Protein AF-A0AAE0K023-F1 (afdb_monomer)

Solvent-accessible surface area (backbone atoms only — not comparable to full-atom values): 10403 Å² total; per-residue (Å²): 138,81,80,78,81,76,80,76,79,74,79,67,88,81,70,74,74,69,73,38,53,35,25,40,36,33,36,73,51,50,104,88,43,71,32,49,38,32,44,34,37,54,35,87,88,40,77,70,25,14,40,36,43,38,52,53,71,44,53,85,83,28,44,42,68,40,35,32,35,58,41,38,65,88,76,40,91,82,55,50,48,76,44,76,38,42,53,36,49,74,78,58,44,60,64,77,79,66,93,66,71,68,43,81,42,77,74,62,84,27,50,54,43,45,53,50,67,70,49,70,59,42,62,51,75,66,74,73,97,83,77,87,85,77,90,65,82,73,78,71,58,38,40,54,59,48,48,52,54,44,51,53,49,32,36,76,71,58,32,32,58,71,67,26,57,58,48,61,72,71,49,79,67,110

Secondary structure (DSSP, 8-state):
-PPPPPP-----S-S----EEEEEEEEPPBTTBPPEEEEEEE-SS-TT-EEEEEEEEETTTEEEEEEEEEE-GGG-TT--EEEEEEEEP-SSSS-------SEEE-S--SHHHHHHHHSPPPPP----TT--S---------HHHHHHHHHHHHHHTTSS-THHHHHHHHS---

Structure (mmCIF, N/CA/C/O backbone):
data_AF-A0AAE0K023-F1
#
_entry.id   AF-A0AAE0K023-F1
#
loop_
_atom_site.group_PDB
_atom_site.id
_atom_site.type_symbol
_atom_site.label_atom_id
_atom_site.label_alt_id
_atom_site.label_comp_id
_atom_site.label_asym_id
_atom_site.label_entity_id
_atom_site.label_seq_id
_atom_site.pdbx_PDB_ins_code
_atom_site.Cartn_x
_atom_site.Cartn_y
_atom_site.Cartn_z
_atom_site.occupancy
_atom_site.B_iso_or_equiv
_atom_site.auth_seq_id
_atom_site.auth_comp_id
_atom_site.auth_asym_id
_atom_site.auth_atom_id
_atom_site.pdbx_PDB_model_num
ATOM 1 N N . MET A 1 1 ? -30.324 -15.032 54.780 1.00 47.12 1 MET A N 1
ATOM 2 C CA . MET A 1 1 ? -30.433 -15.266 53.327 1.00 47.12 1 MET A CA 1
ATOM 3 C C . MET A 1 1 ? -29.722 -14.105 52.660 1.00 47.12 1 MET A C 1
ATOM 5 O O . MET A 1 1 ? -30.241 -13.001 52.716 1.00 47.12 1 MET A O 1
ATOM 9 N N . ALA A 1 2 ? -28.482 -14.308 52.215 1.00 54.31 2 ALA A N 1
ATOM 10 C CA . ALA A 1 2 ? -27.702 -13.274 51.540 1.00 54.31 2 ALA A CA 1
ATOM 11 C C . ALA A 1 2 ? -28.027 -13.334 50.043 1.00 54.31 2 ALA A C 1
ATOM 13 O O . ALA A 1 2 ? -27.989 -14.423 49.468 1.00 54.31 2 ALA A O 1
ATOM 14 N N . SER A 1 3 ? -28.407 -12.201 49.452 1.00 58.72 3 SER A N 1
ATOM 15 C CA . SER A 1 3 ? -28.603 -12.076 48.006 1.00 58.72 3 SER A CA 1
ATOM 16 C C . SER A 1 3 ? -27.298 -12.406 47.270 1.00 58.72 3 SER A C 1
ATOM 18 O O . SER A 1 3 ? -26.229 -12.052 47.776 1.00 58.72 3 SER A O 1
ATOM 20 N N . PRO A 1 4 ? -27.353 -13.086 46.113 1.00 67.12 4 PRO A N 1
ATOM 21 C CA . PRO A 1 4 ? -26.173 -13.256 45.277 1.00 67.12 4 PRO A CA 1
ATOM 22 C C . PRO A 1 4 ? -25.696 -11.882 44.771 1.00 67.12 4 PRO A C 1
ATOM 24 O O . PRO A 1 4 ? -26.535 -11.002 44.568 1.00 67.12 4 PRO A O 1
ATOM 27 N N . PRO A 1 5 ? -24.378 -11.677 44.598 1.00 63.59 5 PRO A N 1
ATOM 28 C CA . PRO A 1 5 ? -23.868 -10.482 43.938 1.00 63.59 5 PRO A CA 1
ATOM 29 C C . PRO A 1 5 ? -24.380 -10.449 42.493 1.00 63.59 5 PRO A C 1
ATOM 31 O O . PRO A 1 5 ? -24.395 -11.484 41.822 1.00 63.59 5 PRO A O 1
ATOM 34 N N . ASP A 1 6 ? -24.837 -9.277 42.051 1.00 68.94 6 ASP A N 1
ATOM 35 C CA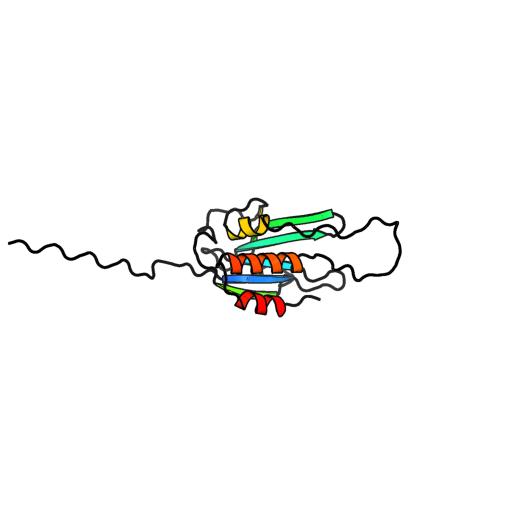 . ASP A 1 6 ? -25.206 -9.015 40.660 1.00 68.94 6 ASP A CA 1
ATOM 36 C C . ASP A 1 6 ? -24.071 -9.444 39.706 1.00 68.94 6 ASP A C 1
ATOM 38 O O . ASP A 1 6 ? -22.897 -9.277 40.053 1.00 68.94 6 ASP A O 1
ATOM 42 N N . PRO A 1 7 ? -24.382 -10.005 38.521 1.00 66.25 7 PRO A N 1
ATOM 43 C CA . PRO A 1 7 ? -23.372 -10.205 37.491 1.00 66.25 7 PRO A CA 1
ATOM 44 C C . PRO A 1 7 ? -22.817 -8.838 37.076 1.00 66.25 7 PRO A C 1
ATOM 46 O O . PRO A 1 7 ? -23.590 -7.913 36.816 1.00 66.25 7 PRO A O 1
ATOM 49 N N . ASP A 1 8 ? -21.487 -8.717 37.049 1.00 61.66 8 ASP A N 1
ATOM 50 C CA . ASP A 1 8 ? -20.784 -7.549 36.517 1.00 61.66 8 ASP A CA 1
ATOM 51 C C . ASP A 1 8 ? -21.399 -7.110 35.172 1.00 61.66 8 ASP A C 1
ATOM 53 O O . ASP A 1 8 ? -21.752 -7.974 34.360 1.00 61.66 8 ASP A O 1
ATOM 57 N N . PRO A 1 9 ? -21.544 -5.796 34.913 1.00 61.88 9 PRO A N 1
ATOM 58 C CA . PRO A 1 9 ? -21.967 -5.327 33.602 1.00 61.88 9 PRO A CA 1
ATOM 59 C C . PRO A 1 9 ? -20.972 -5.831 32.548 1.00 61.88 9 PRO A C 1
ATOM 61 O O . PRO A 1 9 ? -19.761 -5.670 32.711 1.00 61.88 9 PRO A O 1
ATOM 64 N N . ASP A 1 10 ? -21.500 -6.464 31.495 1.00 57.81 10 ASP A N 1
ATOM 65 C CA . ASP A 1 10 ? -20.760 -6.828 30.283 1.00 57.81 10 ASP A CA 1
ATOM 66 C C . ASP A 1 10 ? -19.818 -5.680 29.874 1.00 57.81 10 ASP A C 1
ATOM 68 O O . ASP A 1 10 ? -20.239 -4.519 29.902 1.00 57.81 10 ASP A O 1
ATOM 72 N N . PRO A 1 11 ? -18.557 -5.959 29.492 1.00 54.62 11 PRO A N 1
ATOM 73 C CA . PRO A 1 11 ? -17.693 -4.919 28.956 1.00 54.62 11 PRO A CA 1
ATOM 74 C C . PRO A 1 11 ? -18.341 -4.343 27.691 1.00 54.62 11 PRO A C 1
ATOM 76 O O . PRO A 1 11 ? -18.660 -5.088 26.763 1.00 54.62 11 PRO A O 1
ATOM 79 N N . ASP A 1 12 ? -18.537 -3.023 27.662 1.00 46.97 12 ASP A N 1
ATOM 80 C CA . ASP A 1 12 ? -19.019 -2.293 26.490 1.00 46.97 12 ASP A CA 1
ATOM 81 C C . ASP A 1 12 ? -18.265 -2.748 25.213 1.00 46.97 12 ASP A C 1
ATOM 83 O O . ASP A 1 12 ? -17.024 -2.780 25.205 1.00 46.97 12 ASP A O 1
ATOM 87 N N . PRO A 1 13 ? -18.972 -3.085 24.112 1.00 54.62 13 PRO A N 1
ATOM 88 C CA . PRO A 1 13 ? -18.344 -3.530 22.864 1.00 54.62 13 PRO A CA 1
ATOM 89 C C . PRO A 1 13 ? -17.531 -2.425 22.172 1.00 54.62 13 PRO A C 1
ATOM 91 O O . PRO A 1 13 ? -16.776 -2.704 21.244 1.00 54.62 13 PRO A O 1
ATOM 94 N N . ASP A 1 14 ? -17.608 -1.186 22.655 1.00 47.41 14 ASP A N 1
ATOM 95 C CA . ASP A 1 14 ? -16.833 -0.041 22.180 1.00 47.41 14 ASP A CA 1
ATOM 96 C C . ASP A 1 14 ? -15.423 0.008 22.800 1.00 47.41 14 ASP A C 1
ATOM 98 O O . ASP A 1 14 ? -14.857 1.072 23.058 1.00 47.41 14 ASP A O 1
ATOM 102 N N . THR A 1 15 ? -14.812 -1.150 23.061 1.00 44.62 15 THR A N 1
ATOM 103 C CA . THR A 1 15 ? -13.407 -1.212 23.475 1.00 44.62 15 THR A CA 1
ATOM 104 C C . THR A 1 15 ? -12.516 -1.039 22.246 1.00 44.62 15 THR A C 1
ATOM 106 O O . THR A 1 15 ? -12.000 -1.991 21.672 1.00 44.62 15 THR A O 1
ATOM 109 N N . ASN A 1 16 ? -12.329 0.222 21.858 1.00 45.34 16 ASN A N 1
ATOM 110 C CA . ASN A 1 16 ? -11.119 0.723 21.210 1.00 45.34 16 ASN A CA 1
ATOM 111 C C . ASN A 1 16 ? -10.666 -0.031 19.942 1.00 45.34 16 ASN A C 1
ATOM 113 O O . ASN A 1 16 ? -9.477 -0.315 19.780 1.00 45.34 16 ASN A O 1
ATOM 117 N N . SER A 1 17 ? -11.594 -0.306 19.021 1.00 48.78 17 SER A N 1
ATOM 118 C CA . SER A 1 17 ? -11.216 -0.547 17.625 1.00 48.78 17 SER A CA 1
ATOM 119 C C . SER A 1 17 ? -10.655 0.769 17.095 1.00 48.78 17 SER A C 1
ATOM 121 O O . SER A 1 17 ? -11.395 1.707 16.810 1.00 48.78 17 SER A O 1
ATOM 123 N N . LEU A 1 18 ? -9.330 0.902 17.062 1.00 60.91 18 LEU A N 1
ATOM 124 C CA . LEU A 1 18 ? -8.686 2.010 16.369 1.00 60.91 18 LEU A CA 1
ATOM 125 C C . LEU A 1 18 ? -8.928 1.783 14.876 1.00 60.91 18 LEU A C 1
ATOM 127 O O . LEU A 1 18 ? -8.088 1.197 14.203 1.00 60.91 18 LEU A O 1
ATOM 131 N N . ASP A 1 19 ? -10.090 2.207 14.383 1.00 68.00 19 ASP A N 1
ATOM 132 C CA . ASP A 1 19 ? -10.468 2.149 12.975 1.00 68.00 19 ASP A CA 1
ATOM 133 C C . ASP A 1 19 ? -9.414 2.893 12.146 1.00 68.00 19 ASP A C 1
ATOM 135 O O . ASP A 1 19 ? -9.406 4.125 12.046 1.00 68.00 19 ASP A O 1
ATOM 139 N N . ARG A 1 20 ? -8.463 2.147 11.575 1.00 79.56 20 ARG A N 1
ATOM 140 C CA . ARG A 1 20 ? -7.376 2.720 10.779 1.00 79.56 20 ARG A CA 1
ATOM 141 C C . ARG A 1 20 ? -7.747 2.692 9.320 1.00 79.56 20 ARG A C 1
ATOM 143 O O . ARG A 1 20 ? -8.117 1.661 8.784 1.00 79.56 20 ARG A O 1
ATOM 150 N N . LYS A 1 21 ? -7.588 3.818 8.642 1.00 87.69 21 LYS A N 1
ATOM 151 C CA . LYS A 1 21 ? -7.865 3.906 7.210 1.00 87.69 21 LYS A CA 1
ATOM 152 C C . LYS A 1 21 ? -6.664 3.439 6.396 1.00 87.69 21 LYS A C 1
ATOM 154 O O . LYS A 1 21 ? -5.539 3.845 6.671 1.00 87.69 21 LYS A O 1
ATOM 159 N N . ALA A 1 22 ? -6.904 2.629 5.377 1.00 90.12 22 ALA A N 1
ATOM 160 C CA . ALA A 1 22 ? -5.935 2.323 4.338 1.00 90.12 22 ALA A CA 1
ATOM 161 C C . ALA A 1 22 ? -6.087 3.314 3.182 1.00 90.12 22 ALA A C 1
ATOM 163 O O . ALA A 1 22 ? -7.203 3.687 2.813 1.00 90.12 22 ALA A O 1
ATOM 164 N N . TYR A 1 23 ? -4.975 3.704 2.569 1.00 92.25 23 TYR A N 1
ATOM 165 C CA . TYR A 1 23 ? -4.972 4.604 1.422 1.00 92.25 23 TYR A CA 1
ATOM 166 C C . TYR A 1 23 ? -4.115 4.043 0.296 1.00 92.25 23 TYR A C 1
ATOM 168 O O . TYR A 1 23 ? -3.013 3.549 0.514 1.00 92.25 23 TYR A O 1
ATOM 176 N N . LEU A 1 24 ? -4.587 4.197 -0.930 1.00 91.50 24 LEU A N 1
ATOM 177 C CA . LEU A 1 24 ? -3.768 4.109 -2.121 1.00 91.50 24 LEU A CA 1
ATOM 178 C C . LEU A 1 24 ? -2.997 5.420 -2.281 1.00 91.50 24 LEU A C 1
ATOM 180 O O . LEU A 1 24 ? -3.589 6.499 -2.338 1.00 91.50 24 LEU A O 1
ATOM 184 N N . VAL A 1 25 ? -1.679 5.314 -2.405 1.00 89.69 25 VAL A N 1
ATOM 185 C CA . VAL A 1 25 ? -0.795 6.413 -2.791 1.00 89.69 25 VAL A CA 1
ATOM 186 C C . VAL A 1 25 ? -0.405 6.204 -4.247 1.00 89.69 25 VAL A C 1
ATOM 188 O O . VAL A 1 25 ? 0.349 5.287 -4.573 1.00 89.69 25 VAL A O 1
ATOM 191 N N . ALA A 1 26 ? -0.925 7.060 -5.123 1.00 87.75 26 ALA A N 1
ATOM 192 C CA . ALA A 1 26 ? -0.599 7.071 -6.540 1.00 87.75 26 ALA A CA 1
ATOM 193 C C . ALA A 1 26 ? 0.359 8.229 -6.846 1.00 87.75 26 ALA A C 1
ATOM 195 O O . ALA A 1 26 ? -0.011 9.407 -6.838 1.00 87.75 26 ALA A O 1
ATOM 196 N N . PHE A 1 27 ? 1.611 7.888 -7.135 1.00 83.75 27 PHE A N 1
ATOM 197 C CA . PHE A 1 27 ? 2.598 8.823 -7.657 1.00 83.75 27 PHE A CA 1
ATOM 198 C C . PHE A 1 27 ? 2.3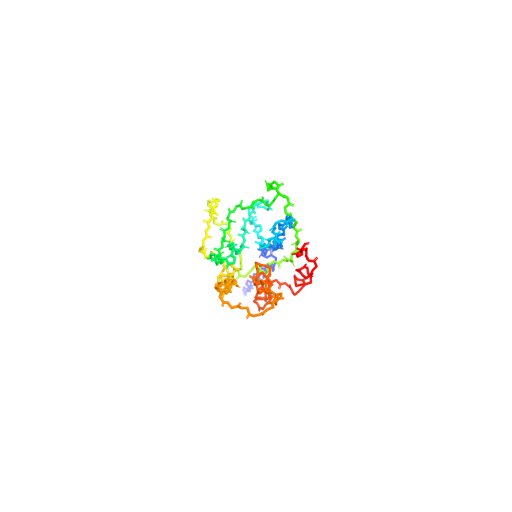01 9.040 -9.137 1.00 83.75 27 PHE A C 1
ATOM 200 O O . PHE A 1 27 ? 2.443 8.116 -9.942 1.00 83.75 27 PHE A O 1
ATOM 207 N N . LEU A 1 28 ? 1.833 10.245 -9.468 1.00 74.38 28 LEU A N 1
ATOM 208 C CA . LEU A 1 28 ? 1.333 10.557 -10.800 1.00 74.38 28 LEU A CA 1
ATOM 209 C C . LEU A 1 28 ? 2.407 10.333 -11.877 1.00 74.38 28 LEU A C 1
ATOM 211 O O . LEU A 1 28 ? 3.596 10.564 -11.629 1.00 74.38 28 LEU A O 1
ATOM 215 N N . PRO A 1 29 ? 1.986 9.876 -13.065 1.00 64.50 29 PRO A N 1
ATOM 216 C CA . PRO A 1 29 ? 2.899 9.514 -14.129 1.00 64.50 29 PRO A CA 1
ATOM 217 C C . PRO A 1 29 ? 3.673 10.743 -14.592 1.00 64.50 29 PRO A C 1
ATOM 219 O O . PRO A 1 29 ? 3.134 11.835 -14.780 1.00 64.50 29 PRO A O 1
ATOM 222 N N . SER A 1 30 ? 4.970 10.541 -14.785 1.00 63.03 30 SER A N 1
ATOM 223 C CA . SER A 1 30 ? 5.804 11.492 -15.510 1.00 63.03 30 SER A CA 1
ATOM 224 C C . SER A 1 30 ? 5.861 11.050 -16.974 1.00 63.03 30 SER A C 1
ATOM 226 O O . SER A 1 30 ? 5.658 9.868 -17.253 1.00 63.03 30 SER A O 1
ATOM 228 N N . PRO A 1 31 ? 6.211 11.929 -17.928 1.00 58.94 31 PRO A N 1
ATOM 229 C CA . PRO A 1 31 ? 6.307 11.559 -19.345 1.00 58.94 31 PRO A CA 1
ATOM 230 C C . PRO A 1 31 ? 7.223 10.354 -19.627 1.00 58.94 31 PRO A C 1
ATOM 232 O O . PRO A 1 31 ? 7.155 9.766 -20.702 1.00 58.94 31 PRO A O 1
ATOM 235 N N . MET A 1 32 ? 8.103 10.012 -18.680 1.00 55.34 32 MET A N 1
ATOM 236 C CA . MET A 1 32 ? 9.085 8.938 -18.800 1.00 55.34 32 MET A CA 1
ATOM 237 C C . MET A 1 32 ? 8.721 7.660 -18.034 1.00 55.34 32 MET A C 1
ATOM 239 O O . MET A 1 32 ? 9.322 6.626 -18.316 1.00 55.34 32 MET A O 1
ATOM 243 N N . PHE A 1 33 ? 7.764 7.690 -17.096 1.00 60.22 33 PHE A N 1
ATOM 244 C CA . PHE A 1 33 ? 7.473 6.538 -16.235 1.00 60.22 33 PHE A CA 1
ATOM 245 C C . PHE A 1 33 ? 5.981 6.419 -15.889 1.00 60.22 33 PHE A C 1
ATOM 247 O O . PHE A 1 33 ? 5.361 7.430 -15.546 1.00 60.22 33 PHE A O 1
ATOM 254 N N . PRO A 1 34 ? 5.413 5.195 -15.924 1.00 66.06 34 PRO A N 1
ATOM 255 C CA . PRO A 1 34 ? 4.043 4.945 -15.483 1.00 66.06 34 PRO A CA 1
ATOM 256 C C . PRO A 1 34 ? 3.863 5.287 -14.000 1.00 66.06 34 PRO A C 1
ATOM 258 O O . PRO A 1 34 ? 4.831 5.322 -13.237 1.00 66.06 34 PRO A O 1
ATOM 261 N N . ALA A 1 35 ? 2.611 5.505 -13.592 1.00 71.88 35 ALA A N 1
ATOM 262 C CA . ALA A 1 35 ? 2.279 5.828 -12.211 1.00 71.88 35 ALA A CA 1
ATOM 263 C C . ALA A 1 35 ? 2.745 4.712 -11.259 1.00 71.88 35 ALA A C 1
ATOM 265 O O . ALA A 1 35 ? 2.430 3.535 -11.477 1.00 71.88 35 ALA A O 1
ATOM 266 N N . HIS A 1 36 ? 3.481 5.084 -10.208 1.00 82.62 36 HIS A N 1
ATOM 267 C CA . HIS A 1 36 ? 3.855 4.157 -9.137 1.00 82.62 36 HIS A CA 1
ATOM 268 C C . HIS A 1 36 ? 2.743 4.131 -8.099 1.00 82.62 36 HIS A C 1
ATOM 270 O O . HIS A 1 36 ? 2.287 5.187 -7.661 1.00 82.62 36 HIS A O 1
ATOM 276 N N . TRP A 1 37 ? 2.295 2.940 -7.719 1.00 88.50 37 TRP A N 1
ATOM 277 C CA . TRP A 1 37 ? 1.255 2.767 -6.713 1.00 88.50 37 TRP A CA 1
ATOM 278 C C . TRP A 1 37 ? 1.820 2.070 -5.479 1.00 88.50 37 TRP A C 1
ATOM 280 O O . TRP A 1 37 ? 2.638 1.154 -5.580 1.00 88.50 37 TRP A O 1
ATOM 290 N N . ALA A 1 38 ? 1.356 2.513 -4.318 1.00 89.81 38 ALA A N 1
ATOM 291 C CA . ALA A 1 38 ? 1.725 1.987 -3.016 1.00 89.81 38 ALA A CA 1
ATOM 292 C C . ALA A 1 38 ? 0.511 1.990 -2.080 1.00 89.81 38 ALA A C 1
ATOM 294 O O . ALA A 1 38 ? -0.399 2.805 -2.244 1.00 89.81 38 ALA A O 1
ATOM 295 N N . LEU A 1 39 ? 0.513 1.109 -1.083 1.00 91.88 39 LEU A N 1
ATOM 296 C CA . LEU A 1 39 ? -0.440 1.146 0.023 1.00 91.88 39 LEU A CA 1
ATOM 297 C C . LEU A 1 39 ? 0.157 1.992 1.148 1.00 91.88 39 LEU A C 1
ATOM 299 O O . LEU A 1 39 ? 1.318 1.819 1.497 1.00 91.88 39 LEU A O 1
ATOM 303 N N . TRP A 1 40 ? -0.616 2.894 1.738 1.00 92.06 40 TRP A N 1
ATOM 304 C CA . TRP A 1 40 ? -0.216 3.645 2.922 1.00 92.06 40 TRP A CA 1
ATOM 305 C C . TRP A 1 40 ? -1.212 3.431 4.049 1.00 92.06 40 TRP A C 1
ATOM 307 O O . TRP A 1 40 ? -2.423 3.544 3.858 1.00 92.06 40 TRP A O 1
ATOM 317 N N . ILE A 1 41 ? -0.676 3.133 5.227 1.00 89.25 41 ILE A N 1
ATOM 318 C CA . ILE A 1 41 ? -1.443 2.951 6.456 1.00 89.25 41 ILE A CA 1
ATOM 319 C C . ILE A 1 41 ? -0.891 3.946 7.482 1.00 89.25 41 ILE A C 1
ATOM 321 O O . ILE A 1 41 ? 0.286 3.831 7.846 1.00 89.25 41 ILE A O 1
ATOM 325 N N . PRO A 1 42 ? -1.690 4.928 7.939 1.00 87.62 42 PRO A N 1
ATOM 326 C CA . PRO A 1 42 ? -1.274 5.872 8.962 1.00 87.62 42 PRO A CA 1
ATOM 327 C C . PRO A 1 42 ? -0.911 5.169 10.271 1.00 87.62 42 PRO A C 1
ATOM 329 O O . PRO A 1 42 ? -1.489 4.144 10.646 1.00 87.62 42 PRO A O 1
ATOM 332 N N . SER A 1 43 ? 0.029 5.768 10.993 1.00 80.94 43 SER A N 1
ATOM 333 C CA . SER A 1 43 ? 0.322 5.420 12.380 1.00 80.94 43 SER A CA 1
ATOM 334 C C . SER A 1 43 ? -0.900 5.725 13.258 1.00 80.94 43 SER A C 1
ATOM 336 O O . SER A 1 43 ? -1.618 6.699 13.023 1.00 80.94 43 SER A O 1
ATOM 338 N N . ALA A 1 44 ? -1.147 4.907 14.284 1.00 75.56 44 ALA A N 1
ATOM 339 C CA . ALA A 1 44 ? -2.191 5.197 15.265 1.00 75.56 44 ALA A CA 1
ATOM 340 C C . ALA A 1 44 ? -1.841 6.434 16.105 1.00 75.56 44 ALA A C 1
ATOM 342 O O . ALA A 1 44 ? -2.736 7.171 16.509 1.00 75.56 44 ALA A O 1
ATOM 343 N N . THR A 1 45 ? -0.549 6.685 16.331 1.00 75.81 45 THR A N 1
ATOM 344 C CA . THR A 1 45 ? -0.067 7.824 17.127 1.00 75.81 45 THR A CA 1
ATOM 345 C C . THR A 1 45 ? 0.141 9.109 16.321 1.00 75.81 45 THR A C 1
ATOM 347 O O . THR A 1 45 ? -0.031 10.196 16.871 1.00 75.81 45 THR A O 1
ATOM 350 N N . ASP A 1 46 ? 0.458 9.018 15.024 1.00 79.75 46 ASP A N 1
ATOM 351 C CA . ASP A 1 46 ? 0.599 10.171 14.123 1.00 79.75 46 ASP A CA 1
ATOM 352 C C . ASP A 1 46 ? -0.094 9.916 12.778 1.00 79.75 46 ASP A C 1
ATOM 354 O O . ASP A 1 46 ? 0.483 9.326 11.875 1.00 79.75 46 ASP A O 1
ATOM 358 N N . GLN A 1 47 ? -1.306 10.446 12.594 1.00 81.44 47 GLN A N 1
ATOM 359 C CA . GLN A 1 47 ? -2.075 10.309 11.346 1.00 81.44 47 GLN A CA 1
ATOM 360 C C . GLN A 1 47 ? -1.448 11.030 10.132 1.00 81.44 47 GLN A C 1
ATOM 362 O O . GLN A 1 47 ? -1.956 10.910 9.018 1.00 81.44 47 GLN A O 1
ATOM 367 N N . GLN A 1 48 ? -0.378 11.815 10.314 1.00 84.44 48 GLN A N 1
ATOM 368 C CA . GLN A 1 48 ? 0.375 12.426 9.210 1.00 84.44 48 GLN A CA 1
ATOM 369 C C . GLN A 1 48 ? 1.541 11.555 8.738 1.00 84.44 48 GLN A C 1
ATOM 371 O O . GLN A 1 48 ? 2.062 11.790 7.645 1.00 84.44 48 GLN A O 1
ATOM 376 N N . ALA A 1 49 ? 1.955 10.581 9.548 1.00 85.44 49 ALA A N 1
ATOM 377 C CA . ALA A 1 49 ? 2.992 9.610 9.240 1.00 85.44 49 ALA A CA 1
ATOM 378 C C . ALA A 1 49 ? 2.398 8.201 9.179 1.00 85.44 49 ALA A C 1
ATOM 380 O O . ALA A 1 49 ? 1.320 7.928 9.691 1.00 85.44 49 ALA A O 1
ATOM 381 N N . GLY A 1 50 ? 3.087 7.273 8.535 1.00 87.50 50 GLY A N 1
ATOM 382 C CA . GLY A 1 50 ? 2.606 5.903 8.477 1.00 87.50 50 GLY A CA 1
ATOM 383 C C . GLY A 1 50 ? 3.598 4.968 7.831 1.00 87.50 50 GLY A C 1
ATOM 384 O O . GLY A 1 50 ? 4.745 5.335 7.585 1.00 87.50 50 GLY A O 1
ATOM 385 N N . THR A 1 51 ? 3.139 3.761 7.549 1.00 89.06 51 THR A N 1
ATOM 386 C CA . THR A 1 51 ? 3.897 2.820 6.736 1.00 89.06 51 THR A CA 1
ATOM 387 C C . THR A 1 51 ? 3.447 2.940 5.292 1.00 89.06 51 THR A C 1
ATOM 389 O O . THR A 1 51 ? 2.265 2.765 4.998 1.00 89.06 51 THR A O 1
ATOM 392 N N . LEU A 1 52 ? 4.392 3.202 4.391 1.00 89.19 52 LEU A N 1
ATOM 393 C CA . LEU A 1 52 ? 4.214 3.000 2.960 1.00 89.19 52 LEU A CA 1
ATOM 394 C C . LEU A 1 52 ? 4.685 1.586 2.605 1.00 89.19 52 LEU A C 1
ATOM 396 O O . LEU A 1 52 ? 5.847 1.246 2.800 1.00 89.19 52 LEU A O 1
ATOM 400 N N . ILE A 1 53 ? 3.777 0.771 2.092 1.00 90.12 53 ILE A N 1
ATOM 401 C CA . ILE A 1 53 ? 4.011 -0.594 1.639 1.00 90.12 53 ILE A CA 1
ATOM 402 C C . ILE A 1 53 ? 4.013 -0.577 0.114 1.00 90.12 53 ILE A C 1
ATOM 404 O O . ILE A 1 53 ? 3.006 -0.231 -0.515 1.00 90.12 53 ILE A O 1
ATOM 408 N N . ASN A 1 54 ? 5.133 -0.931 -0.506 1.00 88.31 54 ASN A N 1
ATOM 409 C CA . ASN A 1 54 ? 5.227 -0.937 -1.958 1.00 88.31 54 ASN A CA 1
ATOM 410 C C . ASN A 1 54 ? 6.186 -2.008 -2.489 1.00 88.31 54 ASN A C 1
ATOM 412 O O . ASN A 1 54 ? 6.884 -2.700 -1.749 1.00 88.31 54 ASN A O 1
ATOM 416 N N . VAL A 1 55 ? 6.180 -2.152 -3.813 1.00 82.81 55 VAL A N 1
ATOM 417 C CA . VAL A 1 55 ? 7.195 -2.905 -4.548 1.00 82.81 55 VAL A CA 1
ATOM 418 C C . VAL A 1 55 ? 7.945 -1.946 -5.457 1.00 82.81 55 VAL A C 1
ATOM 420 O O . VAL A 1 55 ? 7.361 -1.357 -6.370 1.00 82.81 55 VAL A O 1
ATOM 423 N N . ARG A 1 56 ? 9.237 -1.759 -5.202 1.00 73.88 56 ARG A N 1
ATOM 424 C CA . ARG A 1 56 ? 10.092 -0.854 -5.969 1.00 73.88 56 ARG A CA 1
ATOM 425 C C . ARG A 1 56 ? 11.085 -1.646 -6.803 1.00 73.88 56 ARG A C 1
ATOM 427 O O . ARG A 1 56 ? 11.563 -2.702 -6.405 1.00 73.88 56 ARG A O 1
ATOM 434 N N . GLY A 1 57 ? 11.378 -1.137 -7.989 1.00 67.88 57 GLY A N 1
ATOM 435 C CA . GLY A 1 57 ? 12.330 -1.747 -8.901 1.00 67.88 57 GLY A CA 1
ATOM 436 C C . GLY A 1 57 ? 12.007 -1.407 -10.340 1.00 67.88 57 GLY A C 1
ATOM 437 O O . GLY A 1 57 ? 11.251 -0.474 -10.624 1.00 67.88 57 GLY A O 1
ATOM 438 N N . ASP A 1 58 ? 12.590 -2.169 -11.251 1.00 63.88 58 ASP A N 1
ATOM 439 C CA . ASP A 1 58 ? 12.425 -1.949 -12.676 1.00 63.88 58 ASP A CA 1
ATOM 440 C C . ASP A 1 58 ? 12.434 -3.279 -13.445 1.00 63.88 58 ASP A C 1
ATOM 442 O O . ASP A 1 58 ? 12.945 -4.290 -12.955 1.00 63.88 58 ASP A O 1
ATOM 446 N N . PRO A 1 59 ? 11.892 -3.313 -14.677 1.00 59.72 59 PRO A N 1
ATOM 447 C CA . PRO A 1 59 ? 11.809 -4.543 -15.461 1.00 59.72 59 PRO A CA 1
ATOM 448 C C . PRO A 1 59 ? 13.153 -5.226 -15.747 1.00 59.72 59 PRO A C 1
ATOM 450 O O . PRO A 1 59 ? 13.143 -6.372 -16.197 1.00 59.72 59 PRO A O 1
ATOM 453 N N . ARG A 1 60 ? 14.287 -4.537 -15.549 1.00 56.97 60 ARG A N 1
ATOM 454 C CA . ARG A 1 60 ? 15.640 -5.051 -15.784 1.00 56.97 60 ARG A CA 1
ATOM 455 C C . ARG A 1 60 ? 16.252 -5.665 -14.535 1.00 56.97 60 ARG A C 1
ATOM 457 O O . ARG A 1 60 ? 16.865 -6.720 -14.651 1.00 56.97 60 ARG A O 1
ATOM 464 N N . ASN A 1 61 ? 16.085 -5.034 -13.378 1.00 60.31 61 ASN A N 1
ATOM 465 C CA . ASN A 1 61 ? 16.665 -5.498 -12.115 1.00 60.31 61 ASN A CA 1
ATOM 466 C C . ASN A 1 61 ? 15.694 -6.342 -11.270 1.00 60.31 61 ASN A C 1
ATOM 468 O O . ASN A 1 61 ? 16.117 -6.993 -10.319 1.00 60.31 61 ASN A O 1
ATOM 472 N N . GLY A 1 62 ? 14.412 -6.378 -11.644 1.00 64.88 62 GLY A N 1
ATOM 473 C CA . GLY A 1 62 ? 13.350 -6.986 -10.850 1.00 64.88 62 GLY A CA 1
ATOM 474 C C . GLY A 1 62 ? 12.736 -5.987 -9.870 1.00 64.88 62 GLY A C 1
ATOM 475 O O . GLY A 1 62 ? 13.154 -4.833 -9.786 1.00 64.88 62 GLY A O 1
ATOM 476 N N . PHE A 1 63 ? 11.710 -6.437 -9.155 1.00 72.50 63 PHE A N 1
ATOM 477 C CA . PHE A 1 63 ? 11.006 -5.655 -8.143 1.00 72.50 63 PHE A CA 1
ATOM 478 C C . PHE A 1 63 ? 11.225 -6.291 -6.768 1.00 72.50 63 PHE A C 1
ATOM 480 O O . PHE A 1 63 ? 11.250 -7.517 -6.657 1.00 72.50 63 PHE A O 1
ATOM 487 N N . ALA A 1 64 ? 11.369 -5.464 -5.737 1.00 78.25 64 ALA A N 1
ATOM 488 C CA . ALA A 1 64 ? 11.546 -5.875 -4.351 1.00 78.25 64 ALA A CA 1
ATOM 489 C C . ALA A 1 64 ? 10.507 -5.193 -3.457 1.00 78.25 64 ALA A C 1
ATOM 491 O O . ALA A 1 64 ? 10.120 -4.052 -3.710 1.00 78.25 64 ALA A O 1
ATOM 492 N N . HIS A 1 65 ? 10.051 -5.903 -2.428 1.00 83.62 65 HIS A N 1
ATOM 493 C CA . HIS A 1 65 ? 9.183 -5.343 -1.397 1.00 83.62 65 HIS A CA 1
ATOM 494 C C . HIS A 1 65 ? 9.950 -4.364 -0.520 1.00 83.62 65 HIS A C 1
ATOM 496 O O . HIS A 1 65 ? 11.062 -4.651 -0.082 1.00 83.62 65 HIS A O 1
ATOM 502 N N . GLU A 1 66 ? 9.323 -3.230 -0.253 1.00 85.62 66 GLU A N 1
ATOM 503 C CA . GLU A 1 66 ? 9.865 -2.160 0.566 1.00 85.62 66 GLU A CA 1
ATOM 504 C C . GLU A 1 66 ? 8.769 -1.654 1.517 1.00 85.62 66 GLU A C 1
ATOM 506 O O . GLU A 1 66 ? 7.623 -1.405 1.125 1.00 85.62 66 GLU A O 1
ATOM 511 N N . PHE A 1 67 ? 9.130 -1.521 2.792 1.00 88.25 67 PHE A N 1
ATOM 512 C CA . PHE A 1 67 ? 8.297 -0.943 3.835 1.00 88.25 67 PHE A CA 1
ATOM 513 C C . PHE A 1 67 ? 8.955 0.336 4.350 1.00 88.25 67 PHE A C 1
ATOM 515 O O . PHE A 1 67 ? 9.955 0.291 5.062 1.00 88.25 67 PHE A O 1
ATOM 522 N N . GLU A 1 68 ? 8.403 1.493 3.999 1.00 87.81 68 GLU A N 1
ATOM 523 C CA . GLU A 1 68 ? 8.911 2.785 4.458 1.00 87.81 68 GLU A CA 1
ATOM 524 C C . GLU A 1 68 ? 8.123 3.255 5.684 1.00 87.81 68 GLU A C 1
ATOM 526 O O . GLU A 1 68 ? 6.949 3.625 5.605 1.00 87.81 68 GLU A O 1
ATOM 531 N N . ARG A 1 69 ? 8.776 3.210 6.844 1.00 87.75 69 ARG A N 1
ATOM 532 C CA . ARG A 1 69 ? 8.224 3.552 8.158 1.00 87.75 69 ARG A CA 1
ATOM 533 C C . ARG A 1 69 ? 8.317 5.053 8.391 1.00 87.75 69 ARG A C 1
ATOM 535 O O . ARG A 1 69 ? 9.349 5.664 8.123 1.00 87.75 69 ARG A O 1
ATOM 542 N N . GLY A 1 70 ? 7.265 5.648 8.944 1.00 85.31 70 GLY A N 1
ATOM 543 C CA . GLY A 1 70 ? 7.209 7.090 9.189 1.00 85.31 70 GLY A CA 1
ATOM 544 C C . GLY A 1 70 ? 7.038 7.924 7.914 1.00 85.31 70 GLY A C 1
ATOM 545 O O . GLY A 1 70 ? 7.261 9.135 7.947 1.00 85.31 70 GLY A O 1
ATOM 546 N N . TYR A 1 71 ? 6.629 7.303 6.802 1.00 86.94 71 TYR A N 1
ATOM 547 C CA . TYR A 1 71 ? 6.387 7.990 5.540 1.00 86.94 71 TYR A CA 1
ATOM 548 C C . TYR A 1 71 ? 5.274 9.028 5.685 1.00 86.94 71 TYR A C 1
ATOM 550 O O . TYR A 1 71 ? 4.179 8.724 6.171 1.00 86.94 71 TYR A O 1
ATOM 558 N N . ARG A 1 72 ? 5.554 10.249 5.217 1.00 88.31 72 ARG A N 1
ATOM 559 C CA . ARG A 1 72 ? 4.620 11.379 5.218 1.00 88.31 72 ARG A CA 1
ATOM 560 C C . ARG A 1 72 ? 4.263 11.775 3.783 1.00 88.31 72 ARG A C 1
ATOM 562 O O . ARG A 1 72 ? 4.978 12.585 3.185 1.00 88.31 72 ARG A O 1
ATOM 569 N N . PRO A 1 73 ? 3.141 11.289 3.222 1.00 84.81 73 PRO A N 1
ATOM 570 C CA . PRO A 1 73 ? 2.775 11.567 1.830 1.00 84.81 73 PRO A CA 1
ATOM 571 C C . PRO A 1 73 ? 2.634 13.065 1.532 1.00 84.81 73 PRO A C 1
ATOM 573 O O . PRO A 1 73 ? 3.021 13.535 0.464 1.00 84.81 73 PRO A O 1
ATOM 576 N N . ARG A 1 74 ? 2.134 13.845 2.499 1.00 82.12 74 ARG A N 1
ATOM 577 C CA . ARG A 1 74 ? 1.943 15.299 2.358 1.00 82.12 74 ARG A CA 1
ATOM 578 C C . ARG A 1 74 ? 3.246 16.099 2.335 1.00 82.12 74 ARG A C 1
ATOM 580 O O . ARG A 1 74 ? 3.238 17.242 1.887 1.00 82.12 74 ARG A O 1
ATOM 587 N N . SER A 1 75 ? 4.342 15.521 2.821 1.00 80.25 75 SER A N 1
ATOM 588 C CA . SER A 1 75 ? 5.671 16.139 2.807 1.00 80.25 75 SER A CA 1
ATOM 589 C C . SER A 1 75 ? 6.443 15.844 1.519 1.00 80.25 75 SER A C 1
ATOM 591 O O . SER A 1 75 ? 7.523 16.393 1.325 1.00 80.25 75 SER A O 1
ATOM 593 N N . CYS A 1 76 ? 5.907 14.994 0.639 1.00 76.56 76 CYS A N 1
ATOM 594 C CA . CYS A 1 76 ? 6.543 14.653 -0.625 1.00 76.56 76 CYS A CA 1
ATOM 595 C C . CYS A 1 76 ? 6.361 15.784 -1.653 1.00 76.56 76 CYS A C 1
ATOM 597 O O . CYS A 1 76 ? 5.240 16.234 -1.899 1.00 76.56 76 CYS A O 1
ATOM 599 N N . GLU A 1 77 ? 7.454 16.222 -2.287 1.00 72.56 77 GLU A N 1
ATOM 600 C CA . GLU A 1 77 ? 7.443 17.317 -3.273 1.00 72.56 77 GLU A CA 1
ATOM 601 C C . GLU A 1 77 ? 6.536 17.025 -4.475 1.00 72.56 77 GLU A C 1
ATOM 603 O O . GLU A 1 77 ? 5.883 17.929 -4.996 1.00 72.56 77 GLU A O 1
ATOM 608 N N . SER A 1 78 ? 6.443 15.754 -4.876 1.00 70.25 78 SER A N 1
ATOM 609 C CA . SER A 1 78 ? 5.602 15.303 -5.988 1.00 70.25 78 SER A CA 1
ATOM 610 C C . SER A 1 78 ? 4.104 15.307 -5.675 1.00 70.25 78 SER A C 1
ATOM 612 O O . SER A 1 78 ? 3.314 15.163 -6.603 1.00 70.25 78 SER A O 1
ATOM 614 N N . ARG A 1 79 ? 3.713 15.490 -4.400 1.00 80.69 79 ARG A N 1
ATOM 615 C CA . ARG A 1 79 ? 2.322 15.507 -3.912 1.00 80.69 79 ARG A CA 1
ATOM 616 C C . ARG A 1 79 ? 1.480 14.375 -4.520 1.00 80.69 79 ARG A C 1
ATOM 618 O O . ARG A 1 79 ? 0.610 14.643 -5.353 1.00 80.69 79 ARG A O 1
ATOM 625 N N . PRO A 1 80 ? 1.738 13.114 -4.133 1.00 85.06 80 PRO A N 1
ATOM 626 C CA . PRO A 1 80 ? 1.012 11.983 -4.692 1.00 85.06 80 PRO A CA 1
ATOM 627 C C . PRO A 1 80 ? -0.492 12.091 -4.416 1.00 85.06 80 PRO A C 1
ATOM 629 O O . PRO A 1 80 ? -0.920 12.674 -3.415 1.00 85.06 80 PRO A O 1
ATOM 632 N N . LEU A 1 81 ? -1.294 11.499 -5.299 1.00 87.75 81 LEU A N 1
ATOM 633 C CA . LEU A 1 81 ? -2.730 11.373 -5.089 1.00 87.75 81 LEU A CA 1
ATOM 634 C C . LEU A 1 81 ? -2.975 10.333 -3.992 1.00 87.75 81 LEU A C 1
ATOM 636 O O . LEU A 1 81 ? -2.476 9.212 -4.079 1.00 87.75 81 LEU A O 1
ATOM 640 N N . LEU A 1 82 ? -3.748 10.709 -2.974 1.00 89.75 82 LEU A N 1
ATOM 641 C CA . LEU A 1 82 ? -4.175 9.815 -1.902 1.00 89.75 82 LEU A CA 1
ATOM 642 C C . LEU A 1 82 ? -5.650 9.482 -2.089 1.00 89.75 82 LEU A C 1
ATOM 644 O O . LEU A 1 82 ? -6.489 10.382 -2.065 1.00 89.75 82 LEU A O 1
A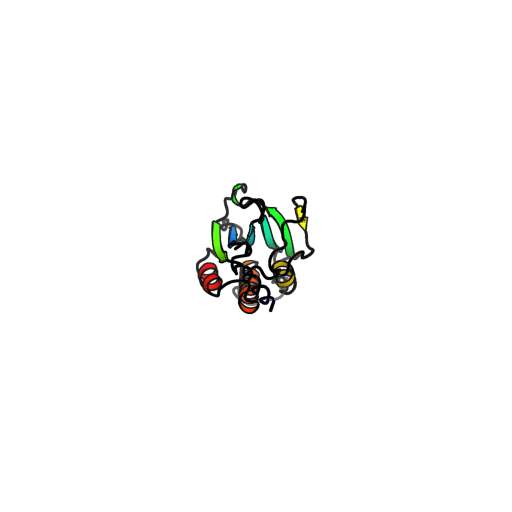TOM 648 N N . LEU A 1 83 ? -5.953 8.198 -2.247 1.00 90.38 83 LEU A N 1
ATOM 649 C CA . LEU A 1 83 ? -7.315 7.681 -2.338 1.00 90.38 83 LEU A CA 1
ATOM 650 C C . LEU A 1 83 ? -7.563 6.768 -1.139 1.00 90.38 83 LEU A C 1
ATOM 652 O O . LEU A 1 83 ? -6.835 5.802 -0.941 1.00 90.38 83 LEU A O 1
ATOM 656 N N . GLU A 1 84 ? -8.556 7.089 -0.315 1.00 92.69 84 GLU A N 1
ATOM 657 C CA . GLU A 1 84 ? -8.960 6.237 0.808 1.00 92.69 84 GLU A CA 1
ATOM 658 C C . GLU A 1 84 ? -9.544 4.937 0.261 1.00 92.69 84 GLU A C 1
ATOM 660 O O . GLU A 1 84 ? -10.492 4.986 -0.507 1.00 92.69 84 GLU A O 1
ATOM 665 N N . LEU A 1 85 ? -8.973 3.792 0.629 1.00 89.56 85 LEU A N 1
ATOM 666 C CA . LEU A 1 85 ? -9.470 2.479 0.215 1.00 89.56 85 LEU A CA 1
ATOM 667 C C . LEU A 1 85 ? -10.573 1.974 1.150 1.00 89.56 85 LEU A C 1
ATOM 669 O O . LEU A 1 85 ? -11.437 1.218 0.720 1.00 89.56 85 LEU A O 1
ATOM 673 N N . GLY A 1 86 ? -10.534 2.386 2.418 1.00 88.81 86 GLY A N 1
ATOM 674 C CA . GLY A 1 86 ? -11.479 1.967 3.448 1.00 88.81 86 GLY A CA 1
ATOM 675 C C . GLY A 1 86 ? -10.821 1.801 4.814 1.00 88.81 86 GLY A C 1
ATOM 676 O O . GLY A 1 86 ? -9.627 2.058 4.984 1.00 88.81 86 GLY A O 1
ATOM 677 N N . THR A 1 87 ? -11.614 1.374 5.791 1.00 87.81 87 THR A N 1
ATOM 678 C CA . THR A 1 87 ? -11.158 1.084 7.156 1.00 87.81 87 THR A CA 1
ATOM 679 C C . THR A 1 87 ? -10.615 -0.340 7.251 1.00 87.81 87 THR A C 1
ATOM 681 O O . THR A 1 87 ? -11.189 -1.264 6.679 1.00 87.81 87 THR A O 1
ATOM 684 N N . ILE A 1 88 ? -9.513 -0.501 7.977 1.00 83.81 88 ILE A N 1
ATOM 685 C CA . ILE A 1 88 ? -8.892 -1.776 8.303 1.00 83.81 88 ILE A CA 1
ATOM 686 C C . ILE A 1 88 ? -9.542 -2.324 9.571 1.00 83.81 88 ILE A C 1
ATOM 688 O O . ILE A 1 88 ? -9.512 -1.656 10.605 1.00 83.81 88 ILE A O 1
ATOM 692 N N . ALA A 1 89 ? -10.077 -3.542 9.505 1.00 78.31 89 ALA A N 1
ATOM 693 C CA . ALA A 1 89 ? -10.553 -4.254 10.685 1.00 78.31 89 ALA A CA 1
ATOM 694 C C . ALA A 1 89 ? -9.367 -4.592 11.609 1.00 78.31 89 ALA A C 1
ATOM 696 O O . ALA A 1 89 ? -8.433 -5.303 11.219 1.00 78.31 89 ALA A O 1
ATOM 697 N N . ASP A 1 90 ? -9.373 -4.061 12.834 1.00 66.88 90 ASP A N 1
ATOM 698 C CA . ASP A 1 90 ? -8.277 -4.237 13.792 1.00 66.88 90 ASP A CA 1
ATOM 699 C C . ASP A 1 90 ? -8.358 -5.630 14.451 1.00 66.88 90 ASP A C 1
ATOM 701 O O . ASP A 1 90 ? -8.999 -5.847 15.476 1.00 66.88 90 ASP A O 1
ATOM 705 N N . HIS A 1 91 ? -7.723 -6.613 13.806 1.00 63.19 91 HIS A N 1
ATOM 706 C CA . HIS A 1 91 ? -7.580 -7.996 14.293 1.00 63.19 91 HIS A CA 1
ATOM 707 C C . HIS A 1 91 ? -6.106 -8.428 14.436 1.00 63.19 91 HIS A C 1
ATOM 709 O O . HIS A 1 91 ? -5.789 -9.608 14.324 1.00 63.19 91 HIS A O 1
ATOM 715 N N . GLY A 1 92 ? -5.181 -7.480 14.635 1.00 58.72 92 GLY A N 1
ATOM 716 C CA . GLY A 1 92 ? -3.730 -7.707 14.476 1.00 58.72 92 GLY A CA 1
ATOM 717 C C . GLY A 1 92 ? -3.190 -7.310 13.092 1.00 58.72 92 GLY A C 1
ATOM 718 O O . GLY A 1 92 ? -1.976 -7.270 12.877 1.00 58.72 92 GLY A O 1
ATOM 719 N N . ALA A 1 93 ? -4.092 -6.891 12.193 1.00 60.56 93 ALA A N 1
ATOM 720 C CA . ALA A 1 93 ? -3.787 -6.353 10.868 1.00 60.56 93 ALA A CA 1
ATOM 721 C C . ALA A 1 93 ? -2.801 -5.176 10.906 1.00 60.56 93 ALA A C 1
ATOM 723 O O . ALA A 1 93 ? -1.995 -5.014 9.988 1.00 60.56 93 ALA A O 1
ATOM 724 N N . VAL A 1 94 ? -2.822 -4.377 11.978 1.00 63.81 94 VAL A N 1
ATOM 725 C CA . VAL A 1 94 ? -1.926 -3.236 12.151 1.00 63.81 94 VAL A CA 1
ATOM 726 C C . VAL A 1 94 ? -1.304 -3.265 13.545 1.00 63.81 94 VAL A C 1
ATOM 728 O O . VAL A 1 94 ? -1.995 -3.327 14.555 1.00 63.81 94 VAL A O 1
ATOM 731 N N . VAL A 1 95 ? 0.027 -3.198 13.615 1.00 57.34 95 VAL A N 1
ATOM 732 C CA . VAL A 1 95 ? 0.752 -3.156 14.896 1.00 57.34 95 VAL A CA 1
ATOM 733 C C . VAL A 1 95 ? 0.334 -1.903 15.690 1.00 57.34 95 VAL A C 1
ATOM 735 O O . VAL A 1 95 ? 0.245 -0.813 15.107 1.00 57.34 95 VAL A O 1
ATOM 738 N N . PRO A 1 96 ? 0.058 -2.008 17.004 1.00 54.53 96 PRO A N 1
ATOM 739 C CA . PRO A 1 96 ? -0.008 -0.840 17.880 1.00 54.53 96 PRO A CA 1
ATOM 740 C C . PRO A 1 96 ? 1.387 -0.212 17.926 1.00 54.53 96 PRO A C 1
ATOM 742 O O . PRO A 1 96 ? 2.340 -0.915 18.245 1.00 54.53 96 PRO A O 1
ATOM 745 N N . ASP A 1 97 ? 1.505 1.060 17.528 1.00 56.38 97 ASP A N 1
ATOM 746 C CA . ASP A 1 97 ? 2.769 1.789 17.323 1.00 56.38 97 ASP A CA 1
ATOM 747 C C . ASP A 1 97 ? 3.908 1.336 18.253 1.00 56.38 97 ASP A C 1
ATOM 749 O O . ASP A 1 97 ? 4.001 1.732 19.414 1.00 56.38 97 ASP A O 1
ATOM 753 N N . GLY A 1 98 ? 4.794 0.493 17.719 1.00 47.09 98 GLY A N 1
ATOM 754 C CA . GLY A 1 98 ? 6.115 0.247 18.284 1.00 47.09 98 GLY A CA 1
ATOM 755 C C . GLY A 1 98 ? 7.098 1.282 17.734 1.00 47.09 98 GLY A C 1
ATOM 756 O O . GLY A 1 98 ? 6.867 1.795 16.635 1.00 47.09 98 GLY A O 1
ATOM 757 N N . P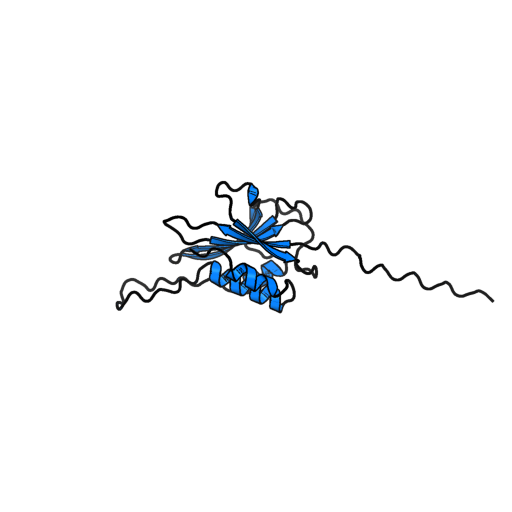RO A 1 99 ? 8.192 1.596 18.454 1.00 47.44 99 PRO A N 1
ATOM 758 C CA . PRO A 1 99 ? 9.089 2.709 18.157 1.00 47.44 99 PRO A CA 1
ATOM 759 C C . PRO A 1 99 ? 9.898 2.394 16.901 1.00 47.44 99 PRO A C 1
ATOM 761 O O . PRO A 1 99 ? 11.055 1.983 16.961 1.00 47.44 99 PRO A O 1
ATOM 764 N N . THR A 1 100 ? 9.275 2.538 15.741 1.00 56.09 100 THR A N 1
ATOM 765 C CA . THR A 1 100 ? 9.948 2.273 14.485 1.00 56.09 100 THR A CA 1
ATOM 766 C C . THR A 1 100 ? 10.596 3.574 14.086 1.00 56.09 100 THR A C 1
ATOM 768 O O . THR A 1 100 ? 9.932 4.517 13.657 1.00 56.09 100 THR A O 1
ATOM 771 N N . VAL A 1 101 ? 11.903 3.644 14.322 1.00 66.19 101 VAL A N 1
ATOM 772 C CA . VAL A 1 101 ? 12.747 4.690 13.754 1.00 66.19 101 VAL A CA 1
ATOM 773 C C . VAL A 1 101 ? 12.360 4.825 12.276 1.00 66.19 101 VAL A C 1
ATOM 775 O O . VAL A 1 101 ? 12.314 3.802 11.587 1.00 66.19 101 VAL A O 1
ATOM 778 N N . PRO A 1 102 ? 12.026 6.035 11.792 1.00 75.50 102 PRO A N 1
ATOM 779 C CA . PRO A 1 102 ? 11.697 6.235 10.390 1.00 75.50 102 PRO A CA 1
ATOM 780 C C . PRO A 1 102 ? 12.789 5.643 9.500 1.00 75.50 102 PRO A C 1
ATOM 782 O O . PRO A 1 102 ? 13.977 5.851 9.760 1.00 75.50 102 PRO A O 1
ATOM 785 N N . GLY A 1 103 ? 12.402 4.894 8.473 1.00 79.12 103 GLY A N 1
ATOM 786 C CA . GLY A 1 103 ? 13.373 4.170 7.665 1.00 79.12 103 GLY A CA 1
ATOM 787 C C . GLY A 1 103 ? 12.768 3.119 6.750 1.00 79.12 103 GLY A C 1
ATOM 788 O O . GLY A 1 103 ? 11.579 2.812 6.817 1.00 79.12 103 GLY A O 1
ATOM 789 N N . LEU A 1 104 ? 13.629 2.589 5.885 1.00 81.56 104 LEU A N 1
ATOM 790 C CA . LEU A 1 104 ? 13.312 1.502 4.971 1.00 81.56 104 LEU A CA 1
ATOM 791 C C . LEU A 1 104 ? 13.529 0.156 5.664 1.00 81.56 104 LEU A C 1
ATOM 793 O O . LEU A 1 104 ? 14.592 -0.081 6.239 1.00 81.56 104 LEU A O 1
ATOM 797 N N . ASP A 1 105 ? 12.546 -0.725 5.549 1.00 82.12 105 ASP A N 1
ATOM 798 C CA . ASP A 1 105 ? 12.585 -2.092 6.047 1.00 82.12 105 ASP A CA 1
ATOM 799 C C . ASP A 1 105 ? 12.073 -3.064 4.970 1.00 82.12 105 ASP A C 1
ATOM 801 O O . ASP A 1 105 ? 11.372 -2.682 4.034 1.00 82.12 105 ASP A O 1
ATOM 805 N N . ILE A 1 106 ? 12.439 -4.333 5.106 1.00 83.06 106 ILE A N 1
ATOM 806 C CA . ILE A 1 106 ? 11.991 -5.450 4.264 1.00 83.06 106 ILE A CA 1
ATOM 807 C C . ILE A 1 106 ? 11.320 -6.552 5.093 1.00 83.06 106 ILE A C 1
ATOM 809 O O . ILE A 1 106 ? 10.794 -7.518 4.541 1.00 83.06 106 ILE A O 1
ATOM 813 N N . VAL A 1 107 ? 11.349 -6.435 6.424 1.00 82.75 107 VAL A N 1
ATOM 814 C CA . VAL A 1 107 ? 10.771 -7.410 7.345 1.00 82.75 107 VAL A CA 1
ATOM 815 C C . VAL A 1 107 ? 9.359 -6.980 7.733 1.00 82.75 107 VAL A C 1
ATOM 817 O O . VAL A 1 107 ? 9.130 -5.882 8.243 1.00 82.75 107 VAL A O 1
ATOM 820 N N . ALA A 1 108 ? 8.399 -7.876 7.509 1.00 84.38 108 ALA A N 1
ATOM 821 C CA . ALA A 1 108 ? 7.012 -7.640 7.880 1.00 84.38 108 ALA A CA 1
ATOM 822 C C . ALA A 1 108 ? 6.831 -7.617 9.403 1.00 84.38 108 ALA A C 1
ATOM 824 O O . ALA A 1 108 ? 7.226 -8.547 10.109 1.00 84.38 108 ALA A O 1
ATOM 825 N N . SER A 1 109 ? 6.174 -6.572 9.894 1.00 80.19 109 SER A N 1
ATOM 826 C CA . SER A 1 109 ? 5.881 -6.352 11.311 1.00 80.19 109 SER A CA 1
ATOM 827 C C . SER A 1 109 ? 4.414 -6.616 11.667 1.00 80.19 109 SER A C 1
ATOM 829 O O . SER A 1 109 ? 4.132 -6.952 12.813 1.00 80.19 109 SER A O 1
ATOM 831 N N . ASN A 1 110 ? 3.489 -6.519 10.706 1.00 81.00 110 ASN A N 1
ATOM 832 C CA . ASN A 1 110 ? 2.047 -6.753 10.889 1.00 81.00 110 ASN A CA 1
ATOM 833 C C . ASN A 1 110 ? 1.477 -7.727 9.845 1.00 81.00 110 ASN A C 1
ATOM 835 O O . ASN A 1 110 ? 2.178 -8.114 8.906 1.00 81.00 110 ASN A O 1
ATOM 839 N N . ASP A 1 111 ? 0.215 -8.130 10.004 1.00 85.56 111 ASP A N 1
ATOM 840 C CA . ASP A 1 111 ? -0.395 -9.119 9.10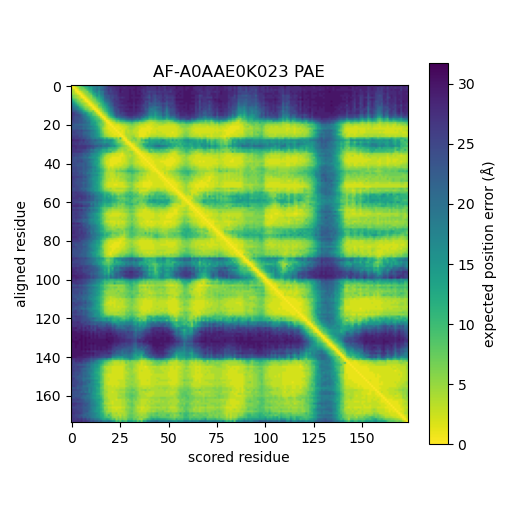9 1.00 85.56 111 ASP A CA 1
ATOM 841 C C . ASP A 1 111 ? -0.615 -8.590 7.686 1.00 85.56 111 ASP A C 1
ATOM 843 O O . ASP A 1 111 ? -0.462 -9.357 6.735 1.00 85.56 111 ASP A O 1
ATOM 847 N N . VAL A 1 112 ? -0.864 -7.286 7.502 1.00 85.69 112 VAL A N 1
ATOM 848 C CA . VAL A 1 112 ? -0.953 -6.688 6.155 1.00 85.69 112 VAL A CA 1
ATOM 849 C C . VAL A 1 112 ? 0.394 -6.756 5.431 1.00 85.69 112 VAL A C 1
ATOM 851 O O . VAL A 1 112 ? 0.453 -7.062 4.243 1.00 85.69 112 VAL A O 1
ATOM 854 N N . GLU A 1 113 ? 1.502 -6.535 6.130 1.00 87.81 113 GLU A N 1
ATOM 855 C CA . GLU A 1 113 ? 2.847 -6.658 5.566 1.00 87.81 113 GLU A CA 1
ATOM 856 C C . GLU A 1 113 ? 3.235 -8.110 5.309 1.00 87.81 113 GLU A C 1
ATOM 858 O O . GLU A 1 113 ? 3.884 -8.406 4.308 1.00 87.81 113 GLU A O 1
ATOM 863 N N . ARG A 1 114 ? 2.818 -9.0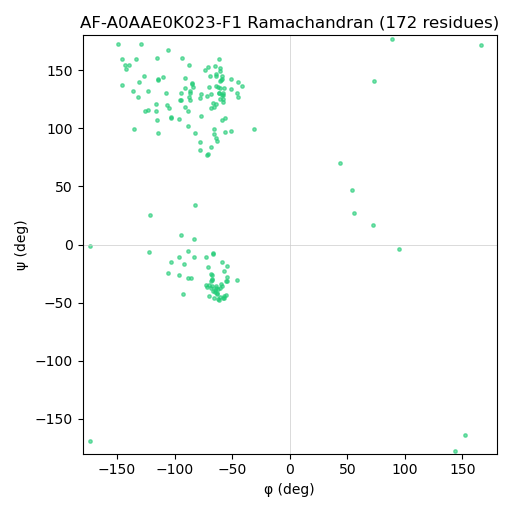39 6.178 1.00 86.81 114 ARG A N 1
ATOM 864 C CA . ARG A 1 114 ? 3.011 -10.477 5.943 1.00 86.81 114 ARG A CA 1
ATOM 865 C C . ARG A 1 114 ? 2.253 -10.922 4.700 1.00 86.81 114 ARG A C 1
ATOM 867 O O . ARG A 1 114 ? 2.815 -11.639 3.874 1.00 86.81 114 ARG A O 1
ATOM 874 N N . LEU A 1 115 ? 1.018 -10.448 4.537 1.00 87.81 115 LEU A N 1
ATOM 875 C CA . LEU A 1 115 ? 0.234 -10.650 3.327 1.00 87.81 115 LEU A CA 1
ATOM 876 C C . LEU A 1 115 ? 0.942 -10.034 2.111 1.00 87.81 115 LEU A C 1
ATOM 878 O O . LEU A 1 115 ? 1.102 -10.710 1.098 1.00 87.81 115 LEU A O 1
ATOM 882 N N . ALA A 1 116 ? 1.459 -8.809 2.226 1.00 86.94 116 ALA A N 1
ATOM 883 C CA . ALA A 1 116 ? 2.224 -8.161 1.163 1.00 86.94 116 ALA A CA 1
ATOM 884 C C . ALA A 1 116 ? 3.449 -8.985 0.728 1.00 86.94 116 ALA A C 1
ATOM 886 O O . ALA A 1 116 ? 3.653 -9.163 -0.473 1.00 86.94 116 ALA A O 1
ATOM 887 N N . LEU A 1 117 ? 4.220 -9.544 1.670 1.00 86.31 117 LEU A N 1
ATOM 888 C CA . LEU A 1 117 ? 5.354 -10.430 1.368 1.00 86.31 117 LEU A CA 1
ATOM 889 C C . LEU A 1 117 ? 4.929 -11.772 0.761 1.00 86.31 117 LEU A C 1
ATOM 891 O O . LEU A 1 117 ? 5.690 -12.357 -0.009 1.00 86.31 117 LEU A O 1
ATOM 895 N N . SER A 1 118 ? 3.735 -12.271 1.096 1.00 85.75 118 SER A N 1
ATOM 896 C CA . SER A 1 118 ? 3.213 -13.524 0.533 1.00 85.75 118 SER A CA 1
ATOM 897 C C . SER A 1 118 ? 2.889 -13.412 -0.961 1.00 85.75 118 SER A C 1
ATOM 899 O O . SER A 1 118 ? 2.937 -14.407 -1.686 1.00 85.75 118 SER A O 1
ATOM 901 N N . ILE A 1 119 ? 2.610 -12.194 -1.434 1.00 83.88 119 ILE A N 1
ATOM 902 C CA . ILE A 1 119 ? 2.327 -11.913 -2.836 1.00 83.88 119 ILE A CA 1
ATOM 903 C C . ILE A 1 119 ? 3.654 -11.628 -3.539 1.00 83.88 119 ILE A C 1
ATOM 905 O O . ILE A 1 119 ? 4.304 -10.619 -3.235 1.00 83.88 119 ILE A O 1
ATOM 909 N N . PRO A 1 120 ? 4.074 -12.480 -4.491 1.00 75.44 120 PRO A N 1
ATOM 910 C CA . PRO A 1 120 ? 5.367 -12.335 -5.136 1.00 75.44 120 PRO A CA 1
ATOM 911 C C . PRO A 1 120 ? 5.452 -10.991 -5.867 1.00 75.44 120 PRO A C 1
ATOM 913 O O . PRO A 1 120 ?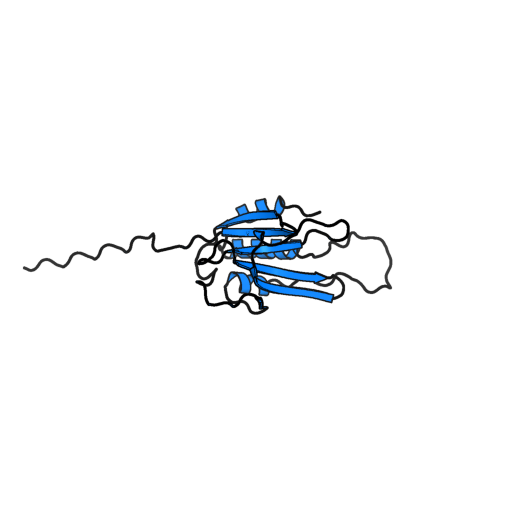 4.478 -10.570 -6.505 1.00 75.44 120 PRO A O 1
ATOM 916 N N . PRO A 1 121 ? 6.615 -10.318 -5.824 1.00 69.44 121 PRO A N 1
ATOM 917 C CA . PRO A 1 121 ? 6.780 -9.082 -6.559 1.00 69.44 121 PRO A CA 1
ATOM 918 C C . PRO A 1 121 ? 6.694 -9.383 -8.065 1.00 69.44 121 PRO A C 1
ATOM 920 O O . PRO A 1 121 ? 6.977 -10.508 -8.506 1.00 69.44 121 PRO A O 1
ATOM 923 N N . PRO A 1 122 ? 6.290 -8.404 -8.888 1.00 65.56 122 PRO A N 1
ATOM 924 C CA . PRO A 1 122 ? 6.146 -8.632 -10.314 1.00 65.56 122 PRO A CA 1
ATOM 925 C C . PRO A 1 122 ? 7.471 -9.106 -10.930 1.00 65.56 122 PRO A C 1
ATOM 927 O O . PRO A 1 122 ? 8.528 -8.523 -10.702 1.00 65.56 122 PRO A O 1
ATOM 930 N N . SER A 1 123 ? 7.435 -10.189 -11.710 1.00 55.06 123 SER A N 1
ATOM 931 C CA . SER A 1 123 ? 8.645 -10.721 -12.347 1.00 55.06 123 SER A CA 1
ATOM 932 C C . SER A 1 123 ? 9.161 -9.782 -13.452 1.00 55.06 123 SER A C 1
ATOM 934 O O . SER A 1 123 ? 8.351 -9.193 -14.179 1.00 55.06 123 SER A O 1
ATOM 936 N N . PRO A 1 124 ? 10.492 -9.671 -13.640 1.00 53.34 124 PRO A N 1
ATOM 937 C CA . PRO A 1 124 ? 11.075 -8.872 -14.713 1.00 53.34 124 PRO A CA 1
ATOM 938 C C . PRO A 1 124 ? 10.557 -9.352 -16.074 1.00 53.34 124 PRO A C 1
ATOM 940 O O . PRO A 1 124 ? 10.628 -10.532 -16.408 1.00 53.34 124 PRO A O 1
ATOM 943 N N . SER A 1 125 ? 9.987 -8.431 -16.853 1.00 51.91 125 SER A N 1
ATOM 944 C CA . SER A 1 125 ? 9.334 -8.734 -18.138 1.00 51.91 125 SER A CA 1
ATOM 945 C C . SER A 1 125 ? 10.259 -8.554 -19.352 1.00 51.91 125 SER A C 1
ATOM 947 O O . SER A 1 125 ? 9.797 -8.619 -20.490 1.00 51.91 125 SER A O 1
ATOM 949 N N . LEU A 1 126 ? 11.560 -8.315 -19.148 1.00 46.69 126 LEU A N 1
ATOM 950 C CA . LEU A 1 126 ? 12.524 -8.208 -20.244 1.00 46.69 126 LEU A CA 1
ATOM 951 C C . LEU A 1 126 ? 12.983 -9.600 -20.693 1.00 46.69 126 LEU A C 1
ATOM 953 O O . LEU A 1 126 ? 13.921 -10.176 -20.147 1.00 46.69 126 LEU A O 1
ATOM 957 N N . THR A 1 127 ? 12.352 -10.127 -21.740 1.00 43.66 127 THR A N 1
ATOM 958 C CA . THR A 1 127 ? 12.966 -11.175 -22.566 1.00 43.66 127 THR A CA 1
ATOM 959 C C . THR A 1 127 ? 14.312 -10.678 -23.124 1.00 43.66 127 THR A C 1
ATOM 961 O O . THR A 1 127 ? 14.369 -9.547 -23.617 1.00 43.66 127 THR A O 1
ATOM 964 N N . PRO A 1 128 ? 15.393 -11.483 -23.081 1.00 39.03 128 PRO A N 1
ATOM 965 C CA . PRO A 1 128 ? 16.701 -11.087 -23.600 1.00 39.03 128 PRO A CA 1
ATOM 966 C C . PRO A 1 128 ? 16.640 -10.726 -25.091 1.00 39.03 128 PRO A C 1
ATOM 968 O O . PRO A 1 128 ? 15.918 -11.349 -25.874 1.00 39.03 128 PRO A O 1
ATOM 971 N N . ALA A 1 129 ? 17.405 -9.703 -25.482 1.00 38.75 129 ALA A N 1
ATOM 972 C CA . ALA A 1 129 ? 17.460 -9.177 -26.844 1.00 38.75 129 ALA A CA 1
ATOM 973 C C . ALA A 1 129 ? 18.018 -10.226 -27.825 1.00 38.75 129 ALA A C 1
ATOM 975 O O . ALA A 1 129 ? 19.223 -10.349 -28.014 1.00 38.75 129 ALA A O 1
ATOM 976 N N . GLY A 1 130 ? 17.121 -11.003 -28.429 1.00 44.53 130 GLY A N 1
ATOM 977 C CA . GLY A 1 130 ? 17.453 -12.009 -29.443 1.00 44.53 130 GLY A CA 1
ATOM 978 C C . GLY A 1 130 ? 16.250 -12.680 -30.111 1.00 44.53 130 GLY A C 1
ATOM 979 O O . GLY A 1 130 ? 16.438 -13.503 -30.998 1.00 44.53 130 GLY A O 1
ATOM 980 N N . SER A 1 131 ? 15.017 -12.341 -29.723 1.00 38.88 131 SER A N 1
ATOM 981 C CA . SER A 1 131 ? 13.799 -12.933 -30.289 1.00 38.88 131 SER A CA 1
ATOM 982 C C . SER A 1 131 ? 12.867 -11.834 -30.797 1.00 38.88 131 SER A C 1
ATOM 984 O O . SER A 1 131 ? 12.364 -11.037 -30.014 1.00 38.88 131 SER A O 1
ATOM 986 N N . ASN A 1 132 ? 12.637 -11.785 -32.108 1.00 49.12 132 ASN A N 1
ATOM 987 C CA . ASN A 1 132 ? 11.534 -11.041 -32.723 1.00 49.12 132 ASN A CA 1
ATOM 988 C C . ASN A 1 132 ? 10.516 -12.096 -33.202 1.00 49.12 132 ASN A C 1
ATOM 990 O O . ASN A 1 132 ? 10.948 -13.055 -33.845 1.00 49.12 132 ASN A O 1
ATOM 994 N N . PRO A 1 133 ? 9.206 -11.979 -32.899 1.00 46.22 133 PRO A N 1
ATOM 995 C CA . PRO A 1 133 ? 8.379 -11.002 -33.609 1.00 46.22 133 PRO A CA 1
ATOM 996 C C . PRO A 1 133 ? 7.314 -10.261 -32.766 1.00 46.22 133 PRO A C 1
ATOM 998 O O . PRO A 1 133 ? 6.686 -10.824 -31.877 1.00 46.22 133 PRO A O 1
ATOM 1001 N N . ARG A 1 134 ? 7.024 -9.027 -33.217 1.00 39.31 134 ARG A N 1
ATOM 1002 C CA . ARG A 1 134 ? 5.923 -8.094 -32.871 1.00 39.31 134 ARG A CA 1
ATOM 1003 C C . ARG A 1 134 ? 5.998 -7.389 -31.505 1.00 39.31 134 ARG A C 1
ATOM 1005 O O . ARG A 1 134 ? 6.287 -8.027 -30.500 1.00 39.31 134 ARG A O 1
ATOM 1012 N N . PRO A 1 135 ? 5.623 -6.090 -31.439 1.00 40.97 135 PRO A N 1
ATOM 1013 C CA . PRO A 1 135 ? 5.371 -5.408 -30.179 1.00 40.97 135 PRO A CA 1
ATOM 1014 C C . PRO A 1 135 ? 4.054 -5.950 -29.617 1.00 40.97 135 PRO A C 1
ATOM 1016 O O . PRO A 1 135 ? 2.993 -5.340 -29.746 1.00 40.97 135 PRO A O 1
ATOM 1019 N N . ALA A 1 136 ? 4.091 -7.150 -29.042 1.00 36.38 136 ALA A N 1
ATOM 1020 C CA . ALA A 1 136 ? 3.074 -7.525 -28.083 1.00 36.38 136 ALA A CA 1
ATOM 1021 C C . ALA A 1 136 ? 3.159 -6.462 -26.989 1.00 36.38 136 ALA A C 1
ATOM 1023 O O . ALA A 1 136 ? 4.248 -6.223 -26.468 1.00 36.38 136 ALA A O 1
ATOM 1024 N N . ARG A 1 137 ? 2.049 -5.765 -26.709 1.00 38.88 137 ARG A N 1
ATOM 1025 C CA . ARG A 1 137 ? 1.921 -4.939 -25.507 1.00 38.88 137 ARG A CA 1
ATOM 1026 C C . ARG A 1 137 ? 2.329 -5.840 -24.353 1.00 38.88 137 ARG A C 1
ATOM 1028 O O . ARG A 1 137 ? 1.549 -6.695 -23.944 1.00 38.88 137 ARG A O 1
ATOM 1035 N N . VAL A 1 138 ? 3.580 -5.712 -23.920 1.00 37.78 138 VAL A N 1
ATOM 1036 C CA . VAL A 1 138 ? 4.076 -6.371 -22.727 1.00 37.78 138 VAL A CA 1
ATOM 1037 C C . VAL A 1 138 ? 3.155 -5.827 -21.660 1.00 37.78 138 VAL A C 1
ATOM 1039 O O . VAL A 1 138 ? 3.180 -4.629 -21.384 1.00 37.78 138 VAL A O 1
ATOM 1042 N N . ALA A 1 139 ? 2.246 -6.666 -21.170 1.00 38.62 139 ALA A N 1
ATOM 1043 C CA . ALA A 1 139 ? 1.496 -6.367 -19.972 1.00 38.62 139 ALA A CA 1
ATOM 1044 C C . ALA A 1 139 ? 2.563 -6.285 -18.887 1.00 38.62 139 ALA A C 1
ATOM 1046 O O . ALA A 1 139 ? 2.990 -7.309 -18.354 1.00 38.62 139 ALA A O 1
ATOM 1047 N N . ILE A 1 140 ? 3.115 -5.084 -18.702 1.00 44.38 140 ILE A N 1
ATOM 1048 C CA . ILE A 1 140 ? 4.115 -4.802 -17.691 1.00 44.38 140 ILE A CA 1
ATOM 1049 C C . ILE A 1 140 ? 3.433 -5.241 -16.408 1.00 44.38 140 ILE A C 1
ATOM 1051 O O . ILE A 1 140 ? 2.464 -4.617 -15.993 1.00 44.38 140 ILE A O 1
ATOM 1055 N N . ARG A 1 141 ? 3.881 -6.350 -15.818 1.00 50.53 141 ARG A N 1
ATOM 1056 C CA . ARG A 1 141 ? 3.532 -6.669 -14.440 1.00 50.53 141 ARG A CA 1
ATOM 1057 C C . ARG A 1 141 ? 4.215 -5.574 -13.631 1.00 50.53 141 ARG A C 1
ATOM 1059 O O . ARG A 1 141 ? 5.424 -5.588 -13.451 1.00 50.53 141 ARG A O 1
ATOM 1066 N N . ASN A 1 142 ? 3.471 -4.528 -13.325 1.00 68.19 142 ASN A N 1
ATOM 1067 C CA . ASN A 1 142 ? 3.916 -3.328 -12.633 1.00 68.19 142 ASN A CA 1
ATOM 1068 C C . ASN A 1 142 ? 3.384 -3.353 -11.195 1.00 68.19 142 ASN A C 1
ATOM 1070 O O . ASN A 1 142 ? 2.512 -4.156 -10.852 1.00 68.19 142 ASN A O 1
ATOM 1074 N N . CYS A 1 143 ? 3.906 -2.460 -10.354 1.00 74.19 143 CYS A N 1
ATOM 1075 C CA . CYS A 1 143 ? 3.453 -2.235 -8.977 1.00 74.19 143 CYS A CA 1
ATOM 1076 C C . CYS A 1 143 ? 1.921 -2.143 -8.842 1.00 74.19 143 CYS A C 1
ATOM 1078 O O . CYS A 1 143 ? 1.370 -2.596 -7.847 1.00 74.19 143 CYS A O 1
ATOM 1080 N N . GLN A 1 144 ? 1.228 -1.660 -9.878 1.00 78.88 144 GLN A N 1
ATOM 1081 C CA . GLN A 1 144 ? -0.234 -1.591 -9.957 1.00 78.88 144 GLN A CA 1
ATOM 1082 C C . GLN A 1 144 ? -0.891 -2.983 -9.897 1.00 78.88 144 GLN A C 1
ATOM 1084 O O . GLN A 1 144 ? -1.811 -3.202 -9.114 1.00 78.88 144 GLN A O 1
ATOM 1089 N N . THR A 1 145 ? -0.385 -3.954 -10.670 1.00 81.06 145 THR A N 1
ATOM 1090 C CA . THR A 1 145 ? -0.907 -5.335 -10.672 1.00 81.06 145 THR A CA 1
ATOM 1091 C C . THR A 1 145 ? -0.686 -6.010 -9.319 1.00 81.06 145 THR A C 1
ATOM 1093 O O . THR A 1 145 ? -1.565 -6.710 -8.822 1.00 81.06 145 THR A O 1
ATOM 1096 N N . TRP A 1 146 ? 0.485 -5.790 -8.720 1.00 86.56 146 TRP A N 1
ATOM 1097 C CA . TRP A 1 146 ? 0.798 -6.308 -7.390 1.00 86.56 146 TRP A CA 1
ATOM 1098 C C . TRP A 1 146 ? -0.131 -5.717 -6.325 1.00 86.56 146 TRP A C 1
ATOM 1100 O O . TRP A 1 146 ? -0.650 -6.447 -5.487 1.00 86.56 146 TRP A O 1
ATOM 1110 N N . LEU A 1 147 ? -0.415 -4.416 -6.404 1.00 88.19 147 LEU A N 1
ATOM 1111 C CA . LEU A 1 147 ? -1.287 -3.753 -5.443 1.00 88.19 147 LEU A CA 1
ATOM 1112 C C . LEU A 1 147 ? -2.745 -4.216 -5.544 1.00 88.19 147 LEU A C 1
ATOM 1114 O O . LEU A 1 147 ? -3.406 -4.364 -4.520 1.00 88.19 147 LEU A O 1
ATOM 1118 N N . HIS A 1 148 ? -3.234 -4.504 -6.755 1.00 88.75 148 HIS A N 1
ATOM 1119 C CA . HIS A 1 148 ? -4.536 -5.150 -6.931 1.00 88.75 148 HIS A CA 1
ATOM 1120 C C . HIS A 1 148 ? -4.600 -6.501 -6.211 1.00 88.75 148 HIS A C 1
ATOM 1122 O O . HIS A 1 148 ? -5.558 -6.747 -5.487 1.00 88.75 148 HIS A O 1
ATOM 1128 N N . GLN A 1 149 ? -3.566 -7.338 -6.355 1.00 88.94 149 GLN A N 1
ATOM 1129 C CA . GLN A 1 149 ? -3.494 -8.626 -5.657 1.00 88.94 149 GLN A CA 1
ATOM 1130 C C . GLN A 1 149 ? -3.423 -8.447 -4.139 1.00 88.94 149 GLN A C 1
ATOM 1132 O O . GLN A 1 149 ? -4.041 -9.217 -3.410 1.00 88.94 149 GLN A O 1
ATOM 1137 N N . LEU A 1 150 ? -2.706 -7.423 -3.659 1.00 89.19 150 LEU A N 1
ATOM 1138 C CA . LEU A 1 150 ? -2.662 -7.106 -2.234 1.00 89.19 150 LEU A CA 1
ATOM 1139 C C . LEU A 1 150 ? -4.044 -6.749 -1.699 1.00 89.19 150 LEU A C 1
ATOM 1141 O O . LEU A 1 150 ? -4.445 -7.299 -0.681 1.00 89.19 150 LEU A O 1
ATOM 1145 N N . VAL A 1 151 ? -4.788 -5.882 -2.385 1.00 89.75 151 VAL A N 1
ATOM 1146 C CA . VAL A 1 151 ? -6.133 -5.507 -1.932 1.00 89.75 151 VAL A CA 1
ATOM 1147 C C . VAL A 1 151 ? -7.119 -6.666 -2.053 1.00 89.75 151 VAL A C 1
ATOM 1149 O O . VAL A 1 151 ? -7.918 -6.846 -1.141 1.00 89.75 151 VAL A O 1
ATOM 1152 N N . ASP A 1 152 ? -7.031 -7.495 -3.097 1.00 89.50 152 ASP A N 1
ATOM 1153 C CA . ASP A 1 152 ? -7.817 -8.734 -3.174 1.00 89.50 152 ASP A CA 1
ATOM 1154 C C . ASP A 1 152 ? -7.531 -9.639 -1.960 1.00 89.50 152 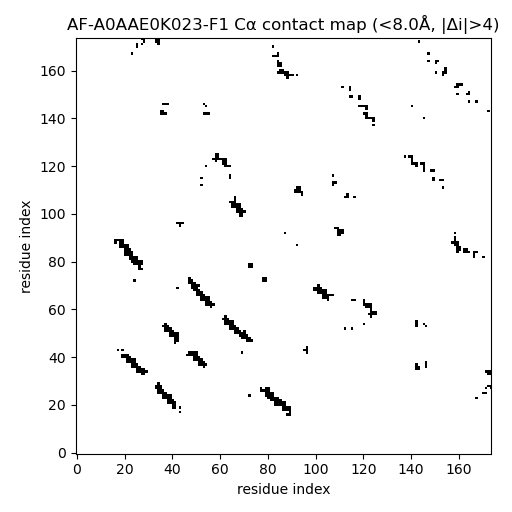ASP A C 1
ATOM 1156 O O . ASP A 1 152 ? -8.465 -10.059 -1.281 1.00 89.50 152 ASP A O 1
ATOM 1160 N N . GLY A 1 153 ? -6.259 -9.838 -1.596 1.00 88.44 153 GLY A N 1
ATOM 1161 C CA . GLY A 1 153 ? -5.893 -10.577 -0.385 1.00 88.44 153 GLY A CA 1
ATOM 1162 C C . GLY A 1 153 ? -6.400 -9.912 0.901 1.00 88.44 153 GLY A C 1
ATOM 1163 O O . GLY A 1 153 ? -6.864 -10.591 1.812 1.00 88.44 153 GLY A O 1
ATOM 1164 N N . MET A 1 154 ? -6.367 -8.578 0.990 1.00 89.06 154 MET A N 1
ATOM 1165 C CA . MET A 1 154 ? -6.895 -7.860 2.155 1.00 89.06 154 MET A CA 1
ATOM 1166 C C . MET A 1 154 ? -8.408 -8.062 2.302 1.00 89.06 154 MET A C 1
ATOM 1168 O O . MET A 1 154 ? -8.890 -8.172 3.425 1.00 89.06 154 MET A O 1
ATOM 1172 N N . ILE A 1 155 ? -9.150 -8.142 1.196 1.00 89.19 155 ILE A N 1
ATOM 1173 C CA . ILE A 1 155 ? -10.590 -8.433 1.203 1.00 89.19 155 ILE A CA 1
ATOM 1174 C C . ILE A 1 155 ? -10.840 -9.890 1.609 1.00 89.19 155 ILE A C 1
ATOM 1176 O O . ILE A 1 155 ? -11.695 -10.153 2.451 1.00 89.19 155 ILE A O 1
ATOM 1180 N N . GLU A 1 156 ? -10.077 -10.842 1.062 1.00 88.38 156 GLU A N 1
ATOM 1181 C CA . GLU A 1 156 ? -10.197 -12.271 1.394 1.00 88.38 156 GLU A CA 1
ATOM 1182 C C . GLU A 1 156 ? -9.938 -12.556 2.880 1.00 88.38 156 GLU A C 1
ATOM 1184 O O . GLU A 1 156 ? -10.623 -13.379 3.488 1.00 88.38 156 GLU A O 1
ATOM 1189 N N . HIS A 1 157 ? -8.986 -11.841 3.479 1.00 86.00 157 HIS A N 1
ATOM 1190 C CA . HIS A 1 157 ? -8.681 -11.911 4.907 1.00 86.00 157 HIS A CA 1
ATOM 1191 C C . HIS A 1 157 ? -9.595 -11.030 5.779 1.00 86.00 157 HIS A C 1
ATOM 1193 O O . HIS A 1 157 ? -9.378 -10.948 6.988 1.00 86.00 157 HIS A O 1
ATOM 1199 N N . ALA A 1 158 ? -10.610 -10.388 5.188 1.00 84.50 158 ALA A N 1
ATOM 1200 C CA . ALA A 1 158 ? -11.529 -9.459 5.848 1.00 84.50 158 ALA A CA 1
ATOM 1201 C C . ALA A 1 158 ? -10.827 -8.287 6.564 1.00 84.50 158 ALA A C 1
ATOM 1203 O O . ALA A 1 158 ? -11.353 -7.723 7.520 1.00 84.50 158 ALA A O 1
ATOM 1204 N N . PHE A 1 159 ? -9.638 -7.899 6.091 1.00 85.69 159 PHE A N 1
ATOM 1205 C CA . PHE A 1 159 ? -8.949 -6.704 6.564 1.00 85.69 159 PHE A CA 1
ATOM 1206 C C . PHE A 1 159 ? -9.620 -5.437 6.051 1.00 85.69 159 PHE A C 1
ATOM 1208 O O . PHE A 1 159 ? -9.635 -4.457 6.777 1.00 85.69 159 PHE A O 1
ATOM 1215 N N . ILE A 1 160 ? -10.161 -5.434 4.830 1.00 88.69 160 ILE A N 1
ATOM 1216 C CA . ILE A 1 160 ? -10.834 -4.274 4.233 1.00 88.69 160 ILE A CA 1
ATOM 1217 C C . ILE A 1 160 ? -12.079 -4.706 3.457 1.00 88.69 160 ILE A C 1
ATOM 1219 O O . ILE A 1 160 ? -12.157 -5.837 2.977 1.00 88.69 160 ILE A O 1
ATOM 1223 N N . ASP A 1 161 ? -13.045 -3.801 3.313 1.00 88.62 161 ASP A N 1
ATOM 1224 C CA . ASP A 1 161 ? -14.245 -4.057 2.521 1.00 88.62 161 ASP A CA 1
ATOM 1225 C C . ASP A 1 161 ? -13.962 -4.106 1.008 1.00 88.62 161 ASP A C 1
ATOM 1227 O O . ASP A 1 161 ? -13.056 -3.452 0.481 1.00 88.62 161 ASP A O 1
ATOM 1231 N N . SER A 1 162 ? -14.800 -4.857 0.291 1.00 88.69 162 SER A N 1
ATOM 1232 C CA . SER A 1 162 ? -14.751 -4.999 -1.166 1.00 88.69 162 SER A CA 1
ATOM 1233 C C . SER A 1 162 ? -14.853 -3.680 -1.951 1.00 88.69 162 SER A C 1
ATOM 1235 O O . SER A 1 162 ? -14.337 -3.610 -3.071 1.00 88.69 162 SER A O 1
ATOM 1237 N N . ALA A 1 163 ? -15.417 -2.617 -1.363 1.00 88.50 163 ALA A N 1
ATOM 1238 C CA . ALA A 1 163 ? -15.444 -1.267 -1.930 1.00 88.50 163 ALA A CA 1
ATOM 1239 C C . ALA A 1 163 ? -14.041 -0.736 -2.290 1.00 88.50 163 ALA A C 1
ATOM 1241 O O . ALA A 1 163 ? -13.889 0.023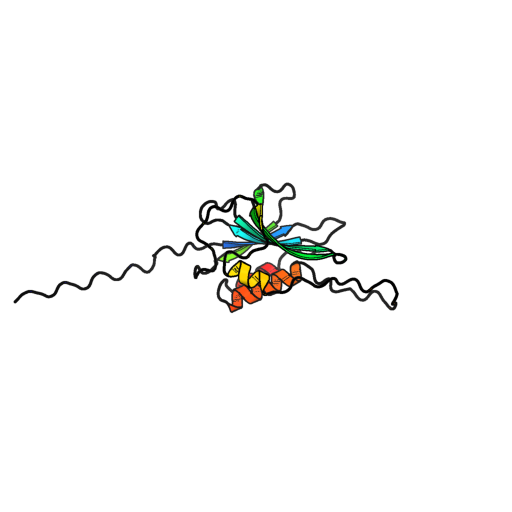 -3.252 1.00 88.50 163 ALA A O 1
ATOM 1242 N N . ALA A 1 164 ? -12.988 -1.195 -1.600 1.00 87.75 164 ALA A N 1
ATOM 1243 C CA . ALA A 1 164 ? -11.600 -0.840 -1.905 1.00 87.75 164 ALA A CA 1
ATOM 1244 C C . ALA A 1 164 ? -11.206 -1.152 -3.363 1.00 87.75 164 ALA A C 1
ATOM 1246 O O . ALA A 1 164 ? -10.400 -0.441 -3.974 1.00 87.75 164 ALA A O 1
ATOM 1247 N N . LYS A 1 165 ? -11.798 -2.197 -3.957 1.00 87.19 165 LYS A N 1
ATOM 1248 C CA . LYS A 1 165 ? -11.526 -2.622 -5.336 1.00 87.19 165 LYS A CA 1
ATOM 1249 C C . LYS A 1 165 ? -12.074 -1.646 -6.375 1.00 87.19 165 LYS A C 1
ATOM 1251 O O . LYS A 1 165 ? -11.446 -1.434 -7.418 1.00 87.19 165 LYS A O 1
ATOM 1256 N N . GLU A 1 166 ? -13.217 -1.028 -6.095 1.00 87.62 166 GLU A N 1
ATOM 1257 C CA . GLU A 1 166 ? -13.804 -0.003 -6.964 1.00 87.62 166 GLU A CA 1
ATOM 1258 C C . GLU A 1 166 ? -12.922 1.249 -6.988 1.00 87.62 166 GLU A C 1
ATOM 1260 O O . GLU A 1 166 ? -12.641 1.807 -8.051 1.00 87.62 166 GLU A O 1
ATOM 1265 N N . ILE A 1 167 ? -12.385 1.622 -5.825 1.00 87.94 167 ILE A N 1
ATOM 1266 C CA . ILE A 1 167 ? -11.506 2.782 -5.665 1.00 87.94 167 ILE A CA 1
ATOM 1267 C C . ILE A 1 167 ? -10.187 2.565 -6.409 1.00 87.94 167 ILE A C 1
ATOM 1269 O O . ILE A 1 167 ? -9.783 3.429 -7.190 1.00 87.94 167 ILE A O 1
ATOM 1273 N N . LEU A 1 168 ? -9.566 1.389 -6.266 1.00 84.50 168 LEU A N 1
ATOM 1274 C CA . LEU A 1 168 ? -8.391 1.000 -7.058 1.00 84.50 168 LEU A CA 1
ATOM 1275 C C . LEU A 1 168 ? -8.646 1.083 -8.568 1.00 84.50 168 LEU A C 1
ATOM 1277 O O . LEU A 1 168 ? -7.809 1.582 -9.316 1.00 84.50 168 LEU A O 1
ATOM 1281 N N . SER A 1 169 ? -9.810 0.616 -9.023 1.00 83.94 169 SER A N 1
ATOM 1282 C CA . SER A 1 169 ? -10.165 0.612 -10.448 1.00 83.94 169 SER A CA 1
ATOM 1283 C C . SER A 1 169 ? -10.365 2.026 -11.009 1.00 83.94 169 SER A C 1
ATOM 1285 O O . SER A 1 169 ? -10.165 2.247 -12.201 1.00 83.94 169 SER A O 1
ATOM 1287 N N . SER A 1 170 ? -10.724 2.987 -10.152 1.00 84.56 170 SER A N 1
ATOM 1288 C CA . SER A 1 170 ? -10.882 4.405 -10.504 1.00 84.56 170 SER A CA 1
ATOM 1289 C C . SER A 1 170 ? -9.571 5.208 -10.498 1.00 84.56 170 SER A C 1
ATOM 1291 O O . SER A 1 170 ? -9.545 6.353 -10.952 1.00 84.56 170 SER A O 1
ATOM 1293 N N . ALA A 1 171 ? -8.483 4.634 -9.976 1.00 82.50 171 ALA A N 1
ATOM 1294 C CA . ALA A 1 171 ? -7.229 5.342 -9.773 1.00 82.50 171 ALA A CA 1
ATOM 1295 C C . ALA A 1 171 ? -6.464 5.600 -11.090 1.00 82.50 171 ALA A C 1
ATOM 1297 O O . ALA A 1 171 ? -6.551 4.808 -12.032 1.00 82.50 171 ALA A O 1
ATOM 1298 N N . PRO A 1 172 ? -5.671 6.688 -11.175 1.00 76.12 172 PRO A N 1
ATOM 1299 C CA . PRO A 1 172 ? -4.923 7.028 -12.381 1.00 76.12 172 PRO A CA 1
ATOM 1300 C C . PRO A 1 172 ? -3.802 6.018 -12.642 1.00 76.12 172 PRO A C 1
ATOM 1302 O O . PRO A 1 172 ? -2.862 5.881 -11.855 1.00 76.12 172 PRO A O 1
ATOM 1305 N N . GLN A 1 173 ? -3.899 5.323 -13.775 1.00 68.75 173 GLN A N 1
ATOM 1306 C CA . GLN A 1 173 ? -2.941 4.292 -14.182 1.00 68.75 173 GLN A CA 1
ATOM 1307 C C . GLN A 1 173 ? -1.862 4.826 -15.138 1.00 68.75 173 GLN A C 1
ATOM 1309 O O . GLN A 1 173 ? -0.791 4.213 -15.215 1.00 68.75 173 GLN A O 1
ATOM 1314 N N . HIS A 1 174 ? -2.149 5.895 -15.901 1.00 58.72 174 HIS A N 1
ATOM 1315 C CA . HIS A 1 174 ? -1.362 6.423 -17.035 1.00 58.72 174 HIS A CA 1
ATOM 1316 C C . HIS A 1 174 ? -1.406 7.948 -17.115 1.00 58.72 174 HIS A C 1
ATOM 1318 O O . HIS A 1 174 ? -2.421 8.531 -16.673 1.00 58.72 174 HIS A O 1
#

pLDDT: mean 73.26, std 16.17, range [36.38, 92.69]

Sequence (174 aa):
MASPPDPDPDPDPDTNSLDRKAYLVAFLPSPMFPAHWALWIPSATDQQAGTLINVRGDPRNGFAHEFERGYRPRSCESRPLLLELGTIADHGAVVPDGPTVPGLDIVASNDVERLALSIPPPSPSLTPAGSNPRPARVAIRNCQTWLHQLVDGMIEHAFIDSAAKEILSSAPQH

Mean predicted aligned error: 11.85 Å

Organism: NCBI:txid92902

Foldseek 3Di:
DDDDDDPDPDPDPPPDFLFWWKKWWWQPDDPVGWIAIWIWTAASVGNQFTWTWFWDDALVVFTATKIFGRDGLCPDPSNTDIGTLFTFGPPQQDDNDDPDDGDIDRDDDTPLSVLLVVQDGFHRQDDPPDDDDDPPVSPRSHRLVSVLSSVVVCVVVVRGPPSSNVRSVPDGGD

Nearest PDB structures (foldseek):
  3d6e-assembly1_A  TM=2.028E-01  e=6.537E+00  Bacillus licheniformis
  3d6e-assembly2_B  TM=2.025E-01  e=7.330E+00  Bacillus licheniformis

Radius of gyration: 20.47 Å; Cα contacts (8 Å, |Δi|>4): 298; chains: 1; bounding box: 48×33×87 Å

InterPro domains:
  IPR046670 Protein of unknown function DUF6540 [PF20174] (23-160)